Protein AF-A0A8S3DU31-F1 (afdb_monomer)

InterPro domains:
  IPR006652 Kelch repeat type 1 [PF01344] (1-34)
  IPR006652 Kelch repeat type 1 [SM00612] (3-49)
  IPR015915 Kelch-type beta-propeller [G3DSA:2.120.10.80] (1-53)
  IPR015915 Kelch-type beta-propeller [SSF117281] (1-47)

Secondary structure (DSSP, 8-state):
---EEEE--B-SSSB---EEEEETTTTEEEEEPPPSS--SS---------GGGS----

Sequence (58 aa):
GGRIYSVGGHDGSTYLKTVEAYDAENQQWTAVASINICRAGAGVSQCDISISQLCEVK

Radius of gyration: 14.0 Å; Cα contacts (8 Å, |Δi|>4): 82; chains: 1; bounding box: 37×21×37 Å

Organism: NCBI:txid392030

Solvent-accessible surface area (backbone atoms only — not co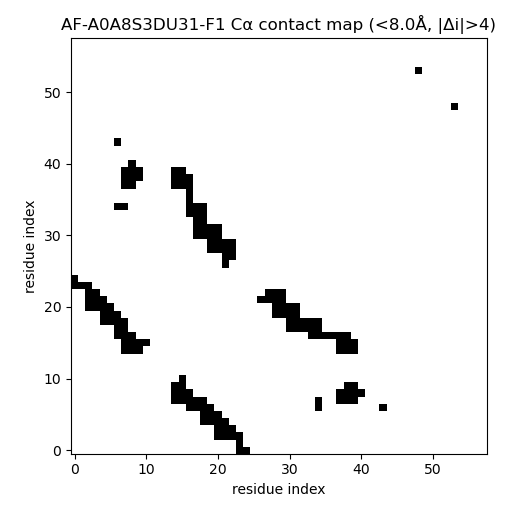mparable to full-atom values): 3904 Å² total; per-residue (Å²): 134,81,68,50,75,51,74,38,26,63,83,85,86,50,69,24,28,52,22,33,38,35,38,74,90,78,72,42,76,43,83,51,83,56,54,96,62,60,40,59,94,72,90,85,82,90,76,100,66,62,73,86,73,67,77,81,79,129

Mean predicted aligned error: 6.14 Å

Foldseek 3Di:
DDKDKDAWAQPPDDTDQWMWIADPVVRDIDTDDGHPDGDHPDDDDDDPDDPVVVPPDD

Nearest PDB structures (foldseek):
  8pjq-assembly1_A  TM=9.925E-01  e=1.807E-04  synthetic construct
  8pks-assembly7_M  TM=9.787E-01  e=1.571E-03  Homo sapiens
  8pks-assembly1_B  TM=9.713E-01  e=2.140E-03  Homo sapiens
  8pks-assembly6_K  TM=9.619E-01  e=2.276E-03  Homo sapiens
  6ttk-assembly3_C  TM=9.927E-01  e=9.427E-03  Homo sapiens

pLDDT: mean 89.44, std 14.58, range [41.41, 98.38]

Structure (mmCIF, N/CA/C/O backbone):
data_AF-A0A8S3DU31-F1
#
_entry.id   AF-A0A8S3DU31-F1
#
loop_
_atom_site.group_PDB
_atom_site.id
_atom_site.type_symbol
_atom_site.label_atom_id
_atom_site.label_alt_id
_atom_site.label_comp_id
_atom_site.label_asym_id
_atom_site.label_entity_id
_atom_site.label_seq_id
_atom_site.pdbx_PDB_ins_code
_atom_site.Cartn_x
_atom_site.Cartn_y
_atom_site.Cartn_z
_atom_site.occupancy
_atom_site.B_iso_or_equiv
_atom_site.auth_seq_id
_atom_site.auth_comp_id
_atom_site.auth_asym_id
_atom_site.auth_atom_id
_atom_site.pdbx_PDB_model_num
ATOM 1 N N . GLY A 1 1 ? -11.644 1.450 13.729 1.00 66.19 1 GLY A N 1
ATOM 2 C CA . GLY A 1 1 ? -11.038 2.702 13.236 1.00 66.19 1 GLY A CA 1
ATOM 3 C C . GLY A 1 1 ? -10.723 2.597 11.755 1.00 66.19 1 GLY A C 1
ATOM 4 O O . GLY A 1 1 ? -10.671 1.487 11.237 1.00 66.19 1 GLY A O 1
ATOM 5 N N . GLY A 1 2 ? -10.528 3.726 11.071 1.00 85.31 2 GLY A N 1
ATOM 6 C CA . GLY A 1 2 ? -9.953 3.731 9.720 1.00 85.31 2 GLY A CA 1
ATOM 7 C C . GLY A 1 2 ? -8.449 3.441 9.771 1.00 85.31 2 GLY A C 1
ATOM 8 O O . GLY A 1 2 ? -7.787 3.841 10.726 1.00 85.31 2 GLY A O 1
ATOM 9 N N . ARG A 1 3 ? -7.918 2.736 8.767 1.00 93.25 3 ARG A N 1
ATOM 10 C CA . ARG A 1 3 ? -6.473 2.515 8.577 1.00 93.25 3 ARG A CA 1
ATOM 11 C C . ARG A 1 3 ? -5.967 3.403 7.444 1.00 93.25 3 ARG A C 1
ATOM 13 O O . ARG A 1 3 ? -6.695 3.624 6.479 1.00 93.25 3 ARG A O 1
ATOM 20 N N . ILE A 1 4 ? -4.728 3.879 7.544 1.00 96.56 4 ILE A N 1
ATOM 21 C CA . ILE A 1 4 ? -4.047 4.577 6.440 1.00 96.56 4 ILE A CA 1
ATOM 22 C C . ILE A 1 4 ? -3.187 3.560 5.702 1.00 96.56 4 ILE A C 1
ATOM 24 O O . ILE A 1 4 ? -2.548 2.727 6.336 1.00 96.56 4 ILE A O 1
ATOM 28 N N . TYR A 1 5 ? -3.160 3.632 4.375 1.00 97.12 5 TYR A N 1
ATOM 29 C CA . TYR A 1 5 ? -2.378 2.725 3.544 1.00 97.12 5 TYR A CA 1
ATOM 30 C C . TYR A 1 5 ? -1.346 3.504 2.736 1.00 97.12 5 TYR A C 1
ATOM 32 O O . TYR A 1 5 ? -1.686 4.478 2.066 1.00 97.12 5 TYR A O 1
ATOM 40 N N . SER A 1 6 ? -0.100 3.041 2.772 1.00 97.56 6 SER A N 1
ATOM 41 C CA . SER A 1 6 ? 0.956 3.446 1.843 1.00 97.56 6 SER A CA 1
ATOM 42 C C . SER A 1 6 ? 1.134 2.321 0.826 1.00 97.56 6 SER A C 1
ATOM 44 O O . SER A 1 6 ? 1.342 1.170 1.210 1.00 97.56 6 SER A O 1
ATOM 46 N N . VAL A 1 7 ? 0.964 2.627 -0.464 1.00 98.25 7 VAL A N 1
ATOM 47 C CA . VAL A 1 7 ? 0.897 1.639 -1.553 1.00 98.25 7 VAL A CA 1
ATOM 48 C C . VAL A 1 7 ? 1.974 1.949 -2.591 1.00 98.25 7 VAL A C 1
ATOM 50 O O . VAL A 1 7 ? 1.881 2.943 -3.310 1.00 98.25 7 VAL A O 1
ATOM 53 N N . GLY A 1 8 ? 2.967 1.069 -2.723 1.00 98.12 8 GLY A N 1
ATOM 54 C CA . GLY A 1 8 ? 4.051 1.226 -3.691 1.00 98.12 8 GLY A CA 1
ATOM 55 C C . GLY A 1 8 ? 4.979 2.401 -3.365 1.00 98.12 8 GLY A C 1
ATOM 56 O O . GLY A 1 8 ? 5.316 2.640 -2.211 1.00 98.12 8 GLY A O 1
ATOM 57 N N . GLY A 1 9 ? 5.433 3.112 -4.396 1.00 98.00 9 GLY A N 1
ATOM 58 C CA . GLY A 1 9 ? 6.359 4.238 -4.290 1.00 98.00 9 GLY A CA 1
ATOM 59 C C . GLY A 1 9 ? 7.779 3.909 -4.751 1.00 98.00 9 GLY A C 1
ATOM 60 O O . GLY A 1 9 ? 8.006 2.999 -5.552 1.00 98.00 9 GLY A O 1
ATOM 61 N N . HIS A 1 10 ? 8.734 4.703 -4.275 1.00 97.75 10 HIS A N 1
ATOM 62 C CA . HIS A 1 10 ? 10.162 4.562 -4.546 1.00 97.75 10 HIS A CA 1
ATOM 63 C C . HIS A 1 10 ? 10.938 4.933 -3.278 1.00 97.75 10 HIS A C 1
ATOM 65 O O . HIS A 1 10 ? 10.736 6.023 -2.746 1.00 97.75 10 HIS A O 1
ATOM 71 N N . ASP A 1 11 ? 11.813 4.050 -2.798 1.00 96.38 11 ASP A N 1
ATOM 72 C CA . ASP A 1 11 ? 12.570 4.240 -1.544 1.00 96.38 11 ASP A CA 1
ATOM 73 C C . ASP A 1 11 ? 13.870 5.049 -1.713 1.00 96.38 11 ASP A C 1
ATOM 75 O O . ASP A 1 11 ? 14.639 5.220 -0.770 1.00 96.38 11 ASP A O 1
ATOM 79 N N . GLY A 1 12 ? 14.132 5.543 -2.925 1.00 97.06 12 GLY A N 1
ATOM 80 C CA . GLY A 1 12 ? 15.380 6.216 -3.290 1.00 97.06 12 GLY A CA 1
ATOM 81 C C . GLY A 1 12 ? 16.338 5.330 -4.087 1.00 97.06 12 GLY A C 1
ATOM 82 O O . GLY A 1 12 ? 17.218 5.866 -4.754 1.00 97.06 12 GLY A O 1
ATOM 83 N N . SER A 1 13 ? 16.130 4.012 -4.096 1.00 97.25 13 SER A N 1
ATOM 84 C CA . SER A 1 13 ? 16.919 3.054 -4.880 1.00 97.25 13 SER A CA 1
ATOM 85 C C . SER A 1 13 ? 16.069 2.203 -5.820 1.00 97.25 13 SER A C 1
ATOM 87 O O . SER A 1 13 ? 16.484 1.924 -6.944 1.00 97.25 13 SER A O 1
ATOM 89 N N . THR A 1 14 ? 14.897 1.754 -5.369 1.00 97.31 14 THR A N 1
ATOM 90 C CA . THR A 1 14 ? 14.053 0.820 -6.112 1.00 97.31 14 THR A CA 1
ATOM 91 C C . THR A 1 14 ? 12.583 1.210 -6.076 1.00 97.31 14 THR A C 1
ATOM 93 O O . THR A 1 14 ? 12.085 1.835 -5.139 1.00 97.31 14 THR A O 1
ATOM 96 N N . TYR A 1 15 ? 11.864 0.826 -7.133 1.00 98.06 15 TYR A N 1
ATOM 97 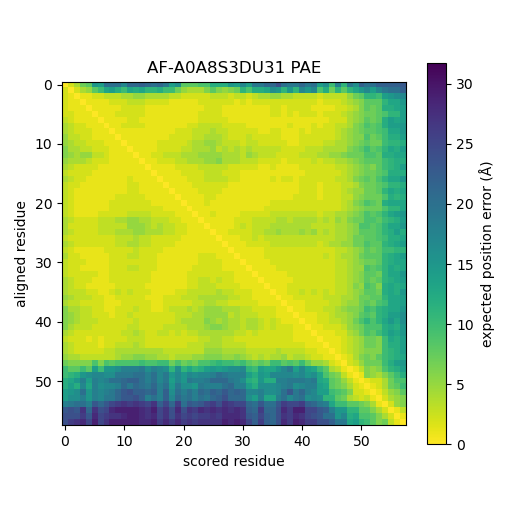C CA . TYR A 1 15 ? 10.412 0.926 -7.164 1.00 98.06 15 TYR A CA 1
ATOM 98 C C . TYR A 1 15 ? 9.793 -0.164 -6.301 1.00 98.06 15 TYR A C 1
ATOM 100 O O . TYR A 1 15 ? 10.145 -1.341 -6.406 1.00 98.06 15 TYR A O 1
ATOM 108 N N . LEU A 1 16 ? 8.809 0.229 -5.502 1.00 98.31 16 LEU A N 1
ATOM 109 C CA . LEU A 1 16 ? 8.214 -0.629 -4.498 1.00 98.31 16 LEU A CA 1
ATOM 110 C C . LEU A 1 16 ? 6.913 -1.251 -4.994 1.00 98.31 16 LEU A C 1
ATOM 112 O O . LEU A 1 16 ? 6.090 -0.623 -5.668 1.00 98.31 16 LEU A O 1
ATOM 116 N N . LYS A 1 17 ? 6.722 -2.506 -4.600 1.00 98.31 17 LYS A N 1
ATOM 117 C CA . LYS A 1 17 ? 5.435 -3.209 -4.649 1.00 98.31 17 LYS A CA 1
ATOM 118 C C . LYS A 1 17 ? 4.815 -3.398 -3.264 1.00 98.31 17 LYS A C 1
ATOM 120 O O . LYS A 1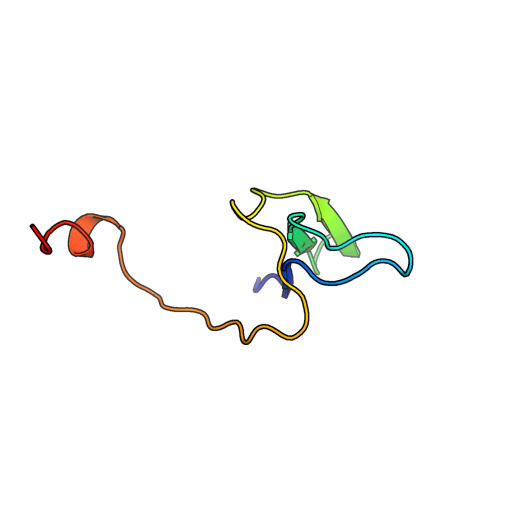 17 ? 3.731 -3.964 -3.146 1.00 98.31 17 LYS A O 1
ATOM 125 N N . THR A 1 18 ? 5.535 -2.998 -2.222 1.00 98.38 18 THR A N 1
ATOM 126 C CA . THR A 1 18 ? 5.118 -3.170 -0.835 1.00 98.38 18 THR A CA 1
ATOM 127 C C . THR A 1 18 ? 3.908 -2.305 -0.537 1.00 98.38 18 THR A C 1
ATOM 129 O O . THR A 1 18 ? 3.696 -1.254 -1.144 1.00 98.38 18 THR A O 1
ATOM 132 N N . VAL A 1 19 ? 3.106 -2.782 0.403 1.00 98.38 19 VAL A N 1
ATOM 133 C CA . VAL A 1 19 ? 1.999 -2.029 0.970 1.00 98.38 19 VAL A CA 1
ATOM 134 C C . VAL A 1 19 ? 2.105 -2.156 2.476 1.00 98.38 19 VAL A C 1
ATOM 136 O O . VAL A 1 19 ? 2.350 -3.248 2.995 1.00 98.38 19 VAL A O 1
ATOM 139 N N . GLU A 1 20 ? 1.919 -1.050 3.173 1.00 98.31 20 GLU A N 1
ATOM 140 C CA . GLU A 1 20 ? 1.901 -0.998 4.629 1.00 98.31 20 GLU A CA 1
ATOM 141 C C . GLU A 1 20 ? 0.645 -0.275 5.108 1.00 98.31 20 GLU A C 1
ATOM 143 O O . GLU A 1 20 ? 0.155 0.659 4.467 1.00 98.31 20 GLU A O 1
ATOM 148 N N . ALA A 1 21 ? 0.100 -0.756 6.221 1.00 98.19 21 ALA A N 1
ATOM 149 C CA . ALA A 1 21 ? -1.087 -0.208 6.851 1.00 98.19 21 ALA A CA 1
ATOM 150 C C . ALA A 1 21 ? -0.719 0.369 8.216 1.00 98.19 21 ALA A C 1
ATOM 152 O O . ALA A 1 21 ? -0.120 -0.321 9.043 1.00 98.19 21 ALA A O 1
ATOM 153 N N . TYR A 1 22 ? -1.104 1.617 8.448 1.00 98.00 22 TYR A N 1
ATOM 154 C CA . TYR A 1 22 ? -0.991 2.271 9.738 1.00 98.00 22 TYR A CA 1
ATOM 155 C C . TYR A 1 22 ? -2.223 1.975 10.587 1.00 98.00 22 TYR A C 1
ATOM 157 O O . TYR A 1 22 ? -3.359 2.272 10.194 1.00 98.00 22 TYR A O 1
ATOM 165 N N . ASP A 1 23 ? -1.978 1.408 11.760 1.00 95.69 23 ASP A N 1
ATOM 166 C CA . ASP A 1 23 ? -2.962 1.250 12.817 1.00 95.69 23 ASP A CA 1
ATOM 167 C C . ASP A 1 23 ? -2.840 2.419 13.802 1.00 95.69 23 ASP A C 1
ATOM 169 O O . ASP A 1 23 ? -1.851 2.528 14.525 1.00 95.69 23 ASP A O 1
ATOM 173 N N . ALA A 1 24 ? -3.847 3.295 13.830 1.00 93.75 24 ALA A N 1
ATOM 174 C CA . ALA A 1 24 ? -3.864 4.467 14.703 1.00 93.75 24 ALA A CA 1
ATOM 175 C C . ALA A 1 24 ? -4.034 4.117 16.192 1.00 93.75 24 ALA A C 1
ATOM 177 O O . ALA A 1 24 ? -3.647 4.916 17.041 1.00 93.75 24 ALA A O 1
ATOM 178 N N . GLU A 1 25 ? -4.590 2.946 16.521 1.00 94.00 25 GLU A N 1
ATOM 179 C CA . GLU A 1 25 ? -4.758 2.506 17.912 1.00 94.00 25 GLU A CA 1
ATOM 180 C C . GLU A 1 25 ? -3.405 2.096 18.499 1.00 94.00 25 GLU A C 1
ATOM 182 O O . GLU A 1 25 ? -3.044 2.500 19.604 1.00 94.00 25 GLU A O 1
ATOM 187 N N . ASN A 1 26 ? -2.621 1.355 17.714 1.00 94.31 26 ASN A N 1
ATOM 188 C CA . ASN A 1 26 ? -1.304 0.861 18.113 1.00 94.31 26 ASN A CA 1
ATOM 189 C C . ASN A 1 26 ? -0.154 1.806 17.725 1.00 94.31 26 ASN A C 1
ATOM 191 O O . ASN A 1 26 ? 0.971 1.631 18.188 1.00 94.31 26 ASN A O 1
ATOM 195 N N . GLN A 1 27 ? -0.430 2.814 16.893 1.00 95.44 27 GLN A N 1
ATOM 196 C CA . GLN A 1 27 ? 0.538 3.761 16.330 1.00 95.44 27 GLN A CA 1
ATOM 197 C C . GLN A 1 27 ? 1.692 3.075 15.588 1.00 95.44 27 GLN A C 1
ATOM 199 O O . GLN A 1 27 ? 2.840 3.510 15.665 1.00 95.44 27 GLN A O 1
ATOM 204 N N . GLN A 1 28 ? 1.395 1.995 14.866 1.00 97.25 28 GLN A N 1
ATOM 205 C CA . GLN A 1 28 ? 2.397 1.201 14.156 1.00 97.25 28 GLN A CA 1
ATOM 206 C C . GLN A 1 28 ? 2.028 1.013 12.690 1.00 97.25 28 GLN A C 1
ATOM 208 O O . GLN A 1 28 ? 0.855 0.898 12.331 1.00 97.25 28 GLN A O 1
ATOM 213 N N . TRP A 1 29 ? 3.062 0.922 11.857 1.00 98.00 29 TRP A N 1
ATOM 214 C CA . TRP A 1 29 ? 2.958 0.447 10.484 1.00 98.00 29 TRP A CA 1
ATOM 215 C C . TRP A 1 29 ? 3.172 -1.062 10.449 1.00 98.00 29 TRP A C 1
ATOM 217 O O . TRP A 1 29 ? 4.032 -1.601 11.143 1.00 98.00 29 TRP A O 1
ATOM 227 N N . THR A 1 30 ? 2.376 -1.768 9.655 1.00 97.81 30 THR A N 1
ATOM 228 C CA . THR A 1 30 ? 2.533 -3.210 9.436 1.00 97.81 30 THR A CA 1
ATOM 229 C C . THR A 1 30 ? 2.463 -3.519 7.950 1.00 97.81 30 THR A C 1
ATOM 231 O O . THR A 1 30 ? 1.604 -2.994 7.242 1.00 97.81 30 THR A O 1
ATOM 234 N N . ALA A 1 31 ? 3.351 -4.394 7.477 1.00 98.06 31 ALA A N 1
ATOM 235 C CA . ALA A 1 31 ? 3.324 -4.876 6.103 1.00 98.06 31 ALA A CA 1
ATOM 236 C C . ALA A 1 31 ? 2.038 -5.674 5.821 1.00 98.06 31 ALA A C 1
ATOM 238 O O . ALA A 1 31 ? 1.638 -6.531 6.610 1.00 98.06 31 ALA A O 1
ATOM 239 N N . VAL A 1 32 ? 1.408 -5.409 4.677 1.00 97.56 32 VAL A N 1
ATOM 240 C CA . VAL A 1 32 ? 0.213 -6.120 4.196 1.00 97.56 32 VAL A CA 1
ATOM 241 C C . VAL A 1 32 ? 0.443 -6.676 2.784 1.00 97.56 32 VAL A C 1
ATOM 243 O O . VAL A 1 32 ? 1.570 -6.699 2.283 1.00 97.56 32 VAL A O 1
ATOM 246 N N . ALA A 1 33 ? -0.614 -7.184 2.142 1.00 97.38 33 ALA A N 1
ATOM 247 C CA . ALA A 1 33 ? -0.528 -7.750 0.800 1.00 97.38 33 ALA A CA 1
ATOM 248 C C . ALA A 1 33 ? 0.066 -6.742 -0.202 1.00 97.38 33 ALA A C 1
ATOM 250 O O . ALA A 1 33 ? -0.428 -5.627 -0.351 1.00 97.38 33 ALA A O 1
ATOM 251 N N . SER A 1 34 ? 1.132 -7.154 -0.889 1.00 97.94 34 SER A N 1
ATOM 252 C CA . SER A 1 34 ? 1.815 -6.348 -1.906 1.00 97.94 34 SER A CA 1
ATOM 253 C C . SER A 1 34 ? 1.011 -6.263 -3.208 1.00 97.94 34 SER A C 1
ATOM 255 O O . SER A 1 34 ? 0.241 -7.167 -3.530 1.00 97.94 34 SER A O 1
ATOM 257 N N . ILE A 1 35 ? 1.244 -5.216 -4.003 1.00 97.56 35 ILE A N 1
ATOM 258 C CA . ILE A 1 35 ? 0.739 -5.140 -5.381 1.00 97.56 35 ILE A CA 1
ATOM 259 C C . ILE A 1 35 ? 1.584 -6.020 -6.319 1.00 97.56 35 ILE A C 1
ATOM 261 O O . ILE A 1 35 ? 2.740 -6.332 -6.041 1.00 97.56 35 ILE A O 1
ATOM 265 N N . ASN A 1 36 ? 1.020 -6.425 -7.457 1.00 97.38 36 ASN A N 1
ATOM 266 C CA . ASN A 1 36 ? 1.698 -7.358 -8.371 1.00 97.38 36 ASN A CA 1
ATOM 267 C C . ASN A 1 36 ? 2.878 -6.734 -9.133 1.00 97.38 36 ASN A C 1
ATOM 269 O O . ASN A 1 36 ? 3.821 -7.433 -9.493 1.00 97.38 36 ASN A O 1
ATOM 273 N N . ILE A 1 37 ? 2.816 -5.429 -9.403 1.00 96.25 37 ILE A N 1
ATOM 274 C CA . ILE A 1 37 ? 3.795 -4.697 -10.216 1.00 96.25 37 ILE A CA 1
ATOM 275 C C . ILE A 1 37 ? 4.206 -3.455 -9.436 1.00 96.25 37 ILE A C 1
ATOM 277 O O . ILE A 1 37 ? 3.330 -2.755 -8.930 1.00 96.25 37 ILE A O 1
ATOM 281 N N . CYS A 1 38 ? 5.507 -3.169 -9.356 1.00 97.38 38 CYS A N 1
ATOM 282 C CA . CYS A 1 38 ? 6.000 -1.960 -8.703 1.00 97.38 38 CYS A CA 1
ATOM 283 C C . CYS A 1 38 ? 5.447 -0.705 -9.393 1.00 97.38 38 CYS A C 1
ATOM 285 O O . CYS A 1 38 ? 5.424 -0.624 -10.623 1.00 97.38 38 CYS A O 1
ATOM 287 N N . ARG A 1 39 ? 5.004 0.283 -8.613 1.00 96.25 39 ARG A N 1
ATOM 288 C CA . ARG A 1 39 ? 4.428 1.533 -9.134 1.00 96.25 39 ARG A CA 1
ATOM 289 C C . ARG A 1 39 ? 4.872 2.710 -8.275 1.00 96.25 39 ARG A C 1
ATOM 291 O O . ARG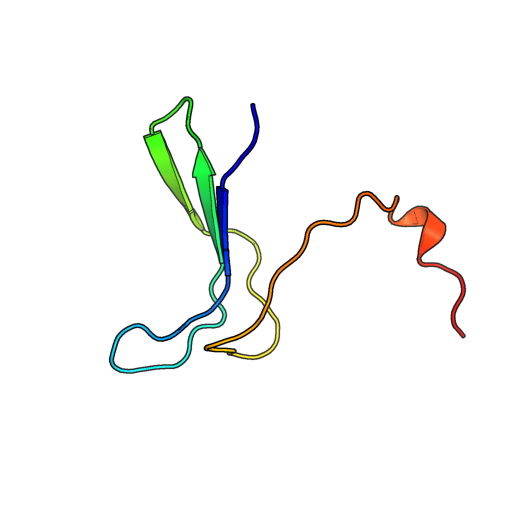 A 1 39 ? 4.781 2.624 -7.060 1.00 96.25 39 ARG A O 1
ATOM 298 N N . ALA A 1 40 ? 5.266 3.815 -8.903 1.00 96.06 40 ALA A N 1
ATOM 299 C CA . ALA A 1 40 ? 5.480 5.111 -8.255 1.00 96.06 40 ALA A CA 1
ATOM 300 C C . ALA A 1 40 ? 4.661 6.194 -8.973 1.00 96.06 40 ALA A C 1
ATOM 302 O O . ALA A 1 40 ? 4.409 6.078 -10.171 1.00 96.06 40 ALA A O 1
ATOM 303 N N . GLY A 1 41 ? 4.217 7.219 -8.236 1.00 93.88 41 GLY A N 1
ATOM 304 C CA . GLY A 1 41 ? 3.370 8.291 -8.782 1.00 93.88 41 GLY A CA 1
ATOM 305 C C . GLY A 1 41 ? 1.955 7.847 -9.182 1.00 93.88 41 GLY A C 1
ATOM 306 O O . GLY A 1 41 ? 1.315 8.505 -9.996 1.00 93.88 41 GLY A O 1
ATOM 307 N N . ALA A 1 42 ? 1.471 6.718 -8.655 1.00 94.69 42 ALA A N 1
ATOM 308 C CA . ALA A 1 42 ? 0.129 6.214 -8.936 1.00 94.69 42 ALA A CA 1
ATOM 309 C C . ALA A 1 42 ? -0.938 6.912 -8.074 1.00 94.69 42 ALA A C 1
ATOM 311 O O . ALA A 1 42 ? -0.679 7.279 -6.92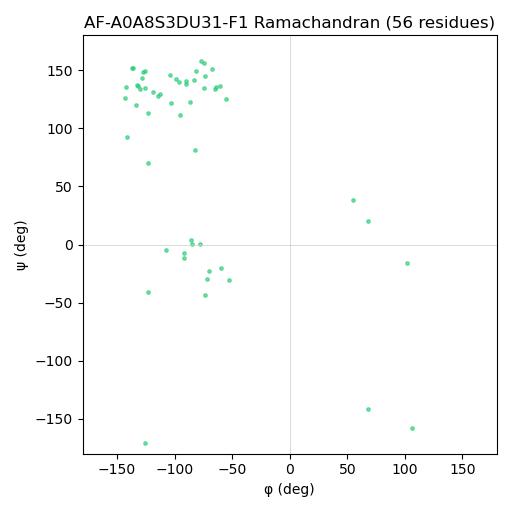9 1.00 94.69 42 ALA A O 1
ATOM 312 N N . GLY A 1 43 ? -2.155 7.039 -8.609 1.00 95.94 43 GLY A N 1
ATOM 313 C CA . GLY A 1 43 ? -3.340 7.386 -7.822 1.00 95.94 43 GLY A CA 1
ATOM 314 C C . GLY A 1 43 ? -3.931 6.150 -7.144 1.00 95.94 43 GLY A C 1
ATOM 315 O O . GLY A 1 43 ? -3.972 5.076 -7.745 1.00 95.94 43 GLY A O 1
ATOM 316 N N . VAL A 1 44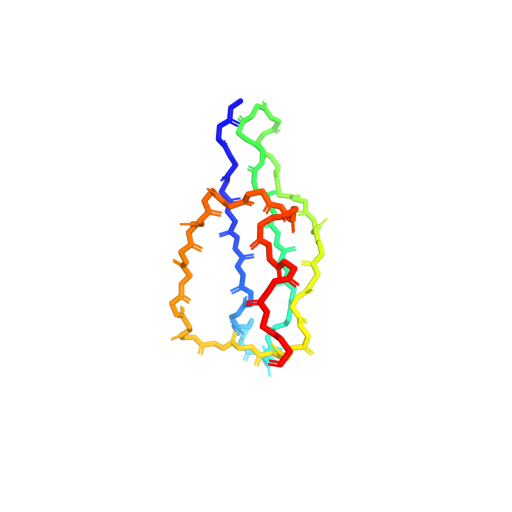 ? -4.398 6.306 -5.906 1.00 95.75 44 VAL A N 1
ATOM 317 C CA . VAL A 1 44 ? -5.050 5.246 -5.126 1.00 95.75 44 VAL A CA 1
ATOM 318 C C . VAL A 1 44 ? -6.405 5.756 -4.651 1.00 95.75 44 VAL A C 1
ATOM 320 O O . VAL A 1 44 ? -6.510 6.882 -4.167 1.00 95.75 44 VAL A O 1
ATOM 323 N N . SER A 1 45 ? -7.440 4.931 -4.786 1.00 94.12 45 SER A N 1
ATOM 324 C CA . SER A 1 45 ? -8.780 5.199 -4.267 1.00 94.12 45 SER A CA 1
ATOM 325 C C . SER A 1 45 ? -9.355 3.953 -3.599 1.00 94.12 45 SER A C 1
ATOM 327 O O . SER A 1 45 ? -8.999 2.824 -3.939 1.00 94.12 45 SER A O 1
ATOM 329 N N . GLN A 1 46 ? -10.239 4.165 -2.627 1.00 90.88 46 GLN A N 1
ATOM 330 C CA . GLN A 1 46 ? -11.026 3.103 -2.011 1.00 90.88 46 GLN A CA 1
ATOM 331 C C . GLN A 1 46 ? -12.337 2.937 -2.779 1.00 90.88 46 GLN A C 1
ATOM 333 O O . GLN A 1 46 ? -12.965 3.921 -3.171 1.00 90.88 46 GLN A O 1
ATOM 338 N N . CYS A 1 47 ? -12.762 1.690 -2.960 1.00 86.94 47 CYS A N 1
ATOM 339 C CA . CYS A 1 47 ? -14.089 1.370 -3.454 1.00 86.94 47 CYS A CA 1
ATOM 340 C C . CYS A 1 47 ? -14.686 0.278 -2.569 1.00 86.94 47 CYS A C 1
ATOM 342 O O . CYS A 1 47 ? -14.119 -0.811 -2.463 1.00 86.94 47 CYS A O 1
ATOM 344 N N . ASP A 1 48 ? -15.814 0.576 -1.931 1.00 83.62 48 ASP A N 1
ATOM 345 C CA . ASP A 1 48 ? -16.548 -0.401 -1.133 1.00 83.62 48 ASP A CA 1
ATOM 346 C C . ASP A 1 48 ? -17.412 -1.247 -2.074 1.00 83.62 48 ASP A C 1
ATOM 348 O O . ASP A 1 48 ? -18.59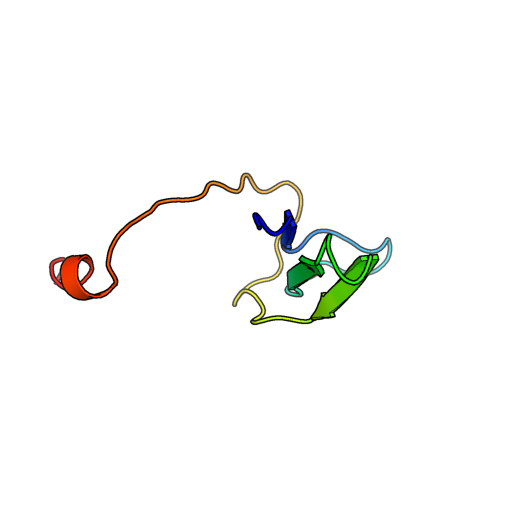5 -0.989 -2.283 1.00 83.62 48 ASP A O 1
ATOM 352 N N . ILE A 1 49 ? -16.784 -2.244 -2.696 1.00 78.25 49 ILE A N 1
ATOM 353 C CA . ILE A 1 49 ? -17.459 -3.268 -3.495 1.00 78.25 49 ILE A CA 1
ATOM 354 C C . ILE A 1 49 ? -17.310 -4.598 -2.763 1.00 78.25 49 ILE A C 1
ATOM 356 O O . ILE A 1 49 ? -16.204 -4.997 -2.394 1.00 78.25 49 ILE A O 1
ATOM 360 N N . SER A 1 50 ? -18.418 -5.316 -2.570 1.00 75.31 50 SER A N 1
ATOM 361 C CA . SER A 1 50 ? -18.330 -6.705 -2.119 1.00 75.31 50 SER A CA 1
ATOM 362 C C . SER A 1 50 ? -17.654 -7.533 -3.210 1.00 75.31 50 SER A C 1
ATOM 364 O O . SER A 1 50 ? -18.058 -7.452 -4.365 1.00 75.31 50 SER A O 1
ATOM 366 N N . ILE A 1 51 ? -16.678 -8.383 -2.868 1.00 67.50 51 ILE A N 1
ATOM 367 C CA . ILE A 1 51 ? -16.023 -9.284 -3.841 1.00 67.50 51 ILE A CA 1
ATOM 368 C C . ILE A 1 51 ? -17.060 -10.109 -4.623 1.00 67.50 51 ILE A C 1
ATOM 370 O O . ILE A 1 51 ? -16.862 -10.388 -5.802 1.00 67.50 51 ILE A O 1
ATOM 374 N N . SER A 1 52 ? -18.209 -10.420 -4.012 1.00 67.44 52 SER A N 1
ATOM 375 C CA . SER A 1 52 ? -19.329 -11.093 -4.682 1.00 67.44 52 SER A CA 1
ATOM 376 C C . SER A 1 52 ? -19.906 -10.328 -5.883 1.00 67.44 52 SER A C 1
ATOM 378 O O . SER A 1 52 ? -20.568 -10.928 -6.720 1.00 67.44 52 SER A O 1
ATOM 380 N N . GLN A 1 53 ? -19.679 -9.018 -5.976 1.00 63.56 53 GLN A N 1
ATOM 381 C CA . GLN A 1 53 ? -20.123 -8.156 -7.074 1.00 63.56 53 GLN A 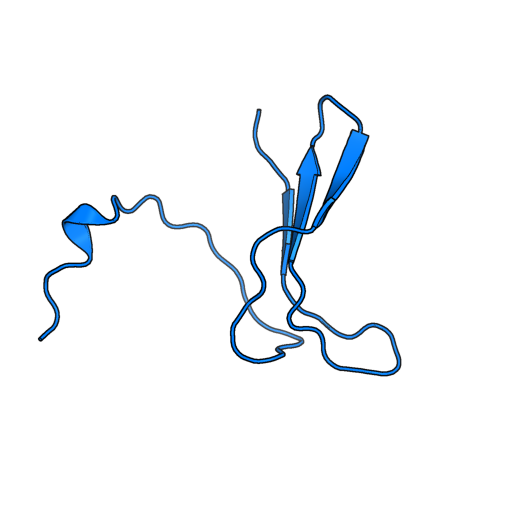CA 1
ATOM 382 C C . GLN A 1 53 ? -19.071 -8.021 -8.188 1.00 63.56 53 GLN A C 1
ATOM 384 O O . GLN A 1 53 ? -19.374 -7.456 -9.232 1.00 63.56 53 GLN A O 1
ATOM 389 N N . LEU A 1 54 ? -17.853 -8.549 -8.006 1.00 63.84 54 LEU A N 1
ATOM 390 C CA . LEU A 1 54 ? -16.796 -8.541 -9.029 1.00 63.84 54 LEU A CA 1
ATOM 391 C C . LEU A 1 54 ? -16.903 -9.720 -10.019 1.00 63.84 54 LEU A C 1
ATOM 393 O O .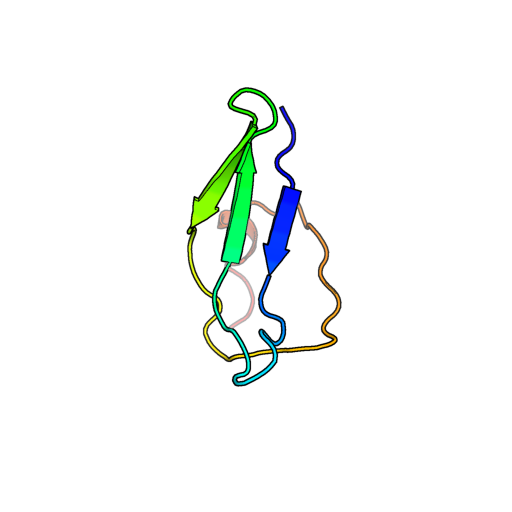 LEU A 1 54 ? -16.076 -9.837 -10.920 1.00 63.84 54 LEU A O 1
ATOM 397 N N . CYS A 1 55 ? -17.898 -10.603 -9.870 1.00 56.56 55 CYS A N 1
ATOM 398 C CA . CYS A 1 55 ? -18.019 -11.836 -10.658 1.00 56.56 55 CYS A CA 1
ATOM 399 C C . CYS A 1 55 ? -18.554 -11.676 -12.097 1.00 56.56 55 CYS A C 1
ATOM 401 O O . CYS A 1 55 ? -18.638 -12.683 -12.795 1.00 56.56 55 CYS A O 1
ATOM 403 N N . GLU A 1 56 ? -18.868 -10.476 -12.588 1.00 52.28 56 GLU A N 1
ATOM 404 C CA . GLU A 1 56 ? -19.405 -10.300 -13.948 1.00 52.28 56 GLU A CA 1
ATOM 405 C C . GLU A 1 56 ? -18.570 -9.351 -14.807 1.00 52.28 56 GLU A C 1
ATOM 407 O O . GLU A 1 56 ? -19.018 -8.275 -15.179 1.00 52.28 56 GLU A O 1
ATOM 412 N N . VAL A 1 57 ? -17.368 -9.784 -15.192 1.00 45.62 57 VAL A N 1
ATOM 413 C CA . VAL A 1 57 ? -16.850 -9.481 -16.535 1.00 45.62 57 VAL A CA 1
ATOM 414 C C . VAL A 1 57 ? -16.108 -10.723 -17.033 1.00 45.62 57 VAL A C 1
ATOM 416 O O . VAL A 1 57 ? -14.937 -10.930 -16.715 1.00 45.62 57 VAL A O 1
ATOM 419 N N . LYS A 1 58 ? -16.827 -11.593 -17.749 1.00 41.41 58 LYS A N 1
ATOM 420 C CA . LYS A 1 58 ? -16.217 -12.523 -18.708 1.00 41.41 58 LYS A CA 1
ATOM 421 C C . LYS A 1 58 ? -16.115 -11.835 -20.058 1.00 41.41 58 LYS A C 1
ATOM 423 O O . LYS A 1 58 ? -17.076 -11.111 -20.396 1.00 41.41 58 LYS A O 1
#